Protein AF-A0A818BG20-F1 (afdb_monomer_lite)

Structure (mmCIF, N/CA/C/O backbone):
data_AF-A0A818BG20-F1
#
_entry.id   AF-A0A818BG20-F1
#
loop_
_atom_site.group_PDB
_atom_site.id
_atom_site.type_symbol
_atom_site.label_atom_id
_atom_site.label_alt_id
_atom_site.label_comp_id
_atom_site.label_asym_id
_atom_site.label_entity_id
_atom_site.label_seq_id
_atom_site.pdbx_PDB_ins_code
_atom_site.Cartn_x
_atom_site.Cartn_y
_atom_site.Cartn_z
_atom_site.occupancy
_atom_site.B_iso_or_equiv
_atom_site.auth_seq_id
_atom_site.auth_comp_id
_atom_site.auth_asym_id
_atom_site.auth_atom_id
_atom_site.pdbx_PDB_model_num
ATOM 1 N N . GLU A 1 1 ? -7.036 -12.378 -12.060 1.00 60.62 1 GLU A N 1
ATOM 2 C CA . GLU A 1 1 ? -7.408 -10.956 -12.259 1.00 60.62 1 GLU A CA 1
ATOM 3 C C . GLU A 1 1 ? -8.888 -10.679 -11.979 1.00 60.62 1 GLU A C 1
ATOM 5 O O . GLU A 1 1 ? -9.159 -9.786 -11.189 1.00 60.62 1 GLU A O 1
ATOM 10 N N . LEU A 1 2 ? -9.836 -11.477 -12.498 1.00 72.44 2 LEU A N 1
ATOM 11 C CA . LEU A 1 2 ? -11.286 -11.281 -12.281 1.00 72.44 2 LEU A CA 1
ATOM 12 C C . LEU A 1 2 ? -11.724 -11.155 -10.809 1.00 72.44 2 LEU A C 1
ATOM 14 O O . LEU A 1 2 ? -12.498 -10.261 -10.481 1.00 72.44 2 LEU A O 1
ATOM 18 N N . CYS A 1 3 ? -11.203 -11.985 -9.900 1.00 76.81 3 CYS A N 1
ATOM 19 C CA . CYS A 1 3 ? -11.599 -11.917 -8.487 1.00 76.81 3 CYS A CA 1
ATOM 20 C C . CYS A 1 3 ? -11.260 -10.563 -7.837 1.00 76.81 3 CYS A C 1
ATOM 22 O O . CYS A 1 3 ? -12.051 -10.049 -7.054 1.00 76.81 3 CYS A O 1
ATOM 24 N N . LEU A 1 4 ? -10.123 -9.952 -8.197 1.00 79.94 4 LEU A N 1
ATOM 25 C CA . LEU A 1 4 ? -9.691 -8.656 -7.652 1.00 79.94 4 LEU A CA 1
ATOM 26 C C . LEU A 1 4 ? -10.600 -7.505 -8.108 1.00 79.94 4 LEU A C 1
ATOM 28 O O . LEU A 1 4 ? -10.739 -6.513 -7.403 1.00 79.94 4 LEU A O 1
ATOM 32 N N . ALA A 1 5 ? -11.247 -7.639 -9.266 1.00 79.50 5 ALA A N 1
ATOM 33 C CA . ALA A 1 5 ? -12.202 -6.646 -9.747 1.00 79.50 5 ALA A CA 1
ATOM 34 C C . ALA A 1 5 ? -13.555 -6.728 -9.019 1.00 79.50 5 ALA A C 1
ATOM 36 O O . ALA A 1 5 ? -14.223 -5.709 -8.863 1.00 79.50 5 ALA A O 1
ATOM 37 N N . ILE A 1 6 ? -13.939 -7.928 -8.574 1.00 85.25 6 ILE A N 1
ATOM 38 C CA . ILE A 1 6 ? -15.272 -8.230 -8.038 1.00 85.25 6 ILE A CA 1
ATOM 39 C C . ILE A 1 6 ? -15.341 -8.056 -6.513 1.00 85.25 6 ILE A C 1
ATOM 41 O O . ILE A 1 6 ? -16.364 -7.610 -6.000 1.00 85.25 6 ILE A O 1
ATOM 45 N N . ILE A 1 7 ? -14.266 -8.373 -5.778 1.00 85.44 7 ILE A N 1
ATOM 46 C CA . ILE A 1 7 ? -14.226 -8.282 -4.303 1.00 85.44 7 ILE A CA 1
ATOM 47 C C . ILE A 1 7 ? -14.737 -6.926 -3.773 1.00 85.44 7 ILE 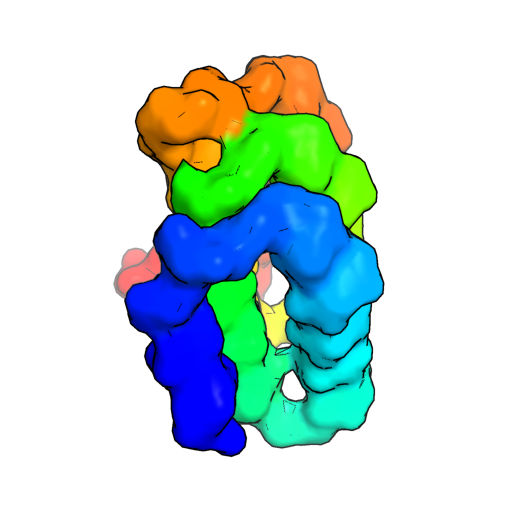A C 1
ATOM 49 O O . ILE A 1 7 ? -15.575 -6.937 -2.867 1.00 85.44 7 ILE A O 1
ATOM 53 N N . PRO A 1 8 ? -14.327 -5.765 -4.325 1.00 84.12 8 PRO A N 1
ATOM 54 C CA . PRO A 1 8 ? -14.793 -4.476 -3.824 1.00 84.12 8 PRO A CA 1
ATOM 55 C C . PRO A 1 8 ? -16.306 -4.262 -3.944 1.00 84.12 8 PRO A C 1
ATOM 57 O O . PRO A 1 8 ? -16.888 -3.573 -3.112 1.00 84.12 8 PRO A O 1
ATOM 60 N N . SER A 1 9 ? -16.968 -4.877 -4.930 1.00 86.06 9 SER A N 1
ATOM 61 C CA . SER A 1 9 ? -18.422 -4.764 -5.109 1.00 86.06 9 SER A CA 1
ATOM 62 C C . SER A 1 9 ? -19.205 -5.378 -3.949 1.00 86.06 9 SER A C 1
ATOM 64 O O . SER A 1 9 ? -20.303 -4.922 -3.645 1.00 86.06 9 SER A O 1
ATOM 66 N N . PHE A 1 10 ? -18.625 -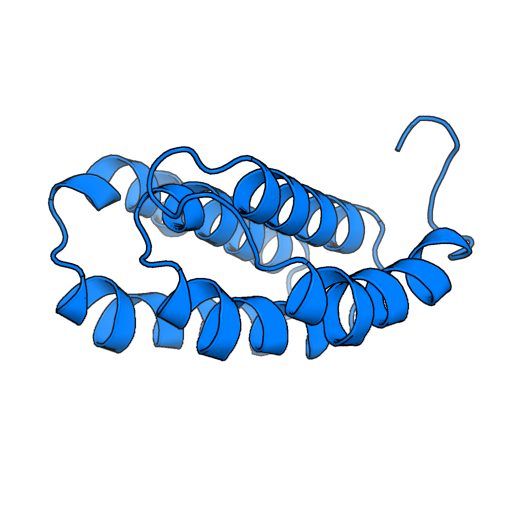6.363 -3.261 1.00 83.62 10 PHE A N 1
ATOM 67 C CA . PHE A 1 10 ? -19.229 -7.031 -2.108 1.00 83.62 10 PHE A CA 1
ATOM 68 C C . PHE A 1 10 ? -18.705 -6.512 -0.766 1.00 83.62 10 PHE A C 1
ATOM 70 O O . PHE A 1 10 ? -19.104 -7.020 0.276 1.00 83.62 10 PHE A O 1
ATOM 77 N N . ALA A 1 11 ? -17.847 -5.486 -0.760 1.00 83.62 11 ALA A N 1
ATOM 78 C CA . ALA A 1 11 ? -17.195 -4.988 0.452 1.00 83.62 11 ALA A CA 1
ATOM 79 C C . ALA A 1 11 ? -18.180 -4.566 1.551 1.00 83.62 11 ALA A C 1
ATOM 81 O O . ALA A 1 11 ? -17.914 -4.767 2.728 1.00 83.62 11 ALA A O 1
ATOM 82 N N . HIS A 1 12 ? -19.342 -4.034 1.166 1.00 81.94 12 HIS A N 1
ATOM 83 C CA . HIS A 1 12 ? -20.401 -3.621 2.087 1.00 81.94 12 HIS A CA 1
ATOM 84 C C . HIS A 1 12 ? -21.130 -4.792 2.772 1.00 81.94 12 HIS A C 1
ATOM 86 O O . HIS A 1 12 ? -21.827 -4.568 3.757 1.00 81.94 12 HIS A O 1
ATOM 92 N N . LEU A 1 13 ? -20.985 -6.019 2.258 1.00 84.56 13 LEU A N 1
ATOM 93 C CA . LEU A 1 13 ? -21.549 -7.242 2.841 1.00 84.56 13 LEU A CA 1
ATOM 94 C C . LEU A 1 13 ? -20.551 -7.977 3.744 1.00 84.56 13 LEU A C 1
ATOM 96 O O . LEU A 1 13 ? -20.919 -8.948 4.400 1.00 84.56 13 LEU A O 1
ATOM 100 N N . ILE A 1 14 ? -19.284 -7.557 3.739 1.00 84.81 14 ILE A N 1
ATOM 101 C CA . ILE A 1 14 ? -18.210 -8.174 4.513 1.00 84.81 14 ILE A CA 1
ATOM 102 C C . ILE A 1 14 ? -18.057 -7.378 5.805 1.00 84.81 14 ILE A C 1
ATOM 104 O O . ILE A 1 14 ? -17.883 -6.160 5.773 1.00 84.81 14 ILE A O 1
ATOM 108 N N . ASP A 1 15 ? -18.105 -8.059 6.946 1.00 87.00 15 ASP A N 1
ATOM 109 C CA . ASP A 1 15 ? -17.849 -7.404 8.223 1.00 87.00 15 ASP A CA 1
ATOM 110 C C . ASP A 1 15 ? -16.378 -6.952 8.351 1.00 87.00 15 ASP A C 1
ATOM 112 O O . ASP A 1 15 ? -15.460 -7.441 7.682 1.00 87.00 15 ASP A O 1
ATOM 116 N N . LEU A 1 16 ? -16.139 -5.981 9.232 1.00 82.94 16 LEU A N 1
ATOM 117 C CA . LEU A 1 16 ? -14.813 -5.387 9.426 1.00 82.94 16 LEU A CA 1
ATOM 118 C C . LEU A 1 16 ? -13.766 -6.412 9.894 1.00 82.94 16 LEU A C 1
ATOM 120 O O . LEU A 1 16 ? -12.581 -6.282 9.576 1.00 82.94 16 LEU A O 1
ATOM 124 N N . GLN A 1 17 ? -14.189 -7.447 10.620 1.00 86.69 17 GLN A N 1
ATOM 125 C CA . GLN A 1 17 ? -13.301 -8.471 11.158 1.00 86.69 17 GLN A CA 1
ATOM 126 C C . GLN A 1 17 ? -12.805 -9.400 10.041 1.00 86.69 17 GLN A C 1
ATOM 128 O O . GLN A 1 17 ? -11.601 -9.604 9.889 1.00 86.69 17 GLN A O 1
ATOM 133 N N . ALA A 1 18 ? -13.701 -9.893 9.195 1.00 87.31 18 ALA A N 1
ATOM 134 C CA . ALA A 1 18 ? -13.388 -10.666 8.005 1.00 87.31 18 ALA A CA 1
ATOM 135 C C . ALA A 1 18 ? -12.557 -9.841 7.015 1.00 87.31 18 ALA A C 1
ATOM 137 O O . ALA A 1 18 ? -11.591 -10.353 6.440 1.00 87.31 18 ALA A O 1
ATOM 138 N N . MET A 1 19 ? -12.852 -8.547 6.862 1.00 88.69 19 MET A N 1
ATOM 139 C CA . MET A 1 19 ? -12.034 -7.663 6.033 1.00 88.69 19 MET A CA 1
ATOM 140 C C . MET A 1 19 ? -10.588 -7.596 6.550 1.00 88.69 19 MET A C 1
ATOM 142 O O . MET A 1 19 ? -9.643 -7.813 5.786 1.00 88.69 19 MET A O 1
ATOM 146 N N . LYS A 1 20 ? -10.411 -7.377 7.860 1.00 86.56 20 LYS A N 1
ATOM 147 C CA . LYS A 1 20 ? -9.097 -7.261 8.504 1.00 86.56 20 LYS A CA 1
ATOM 148 C C . LYS A 1 20 ? -8.307 -8.569 8.511 1.00 86.56 20 LYS A C 1
ATOM 150 O O . LYS A 1 20 ? -7.124 -8.561 8.191 1.00 86.56 20 LYS A O 1
ATOM 155 N N . TYR A 1 21 ? -8.936 -9.678 8.889 1.00 88.44 21 TYR A N 1
ATOM 156 C CA . TYR A 1 21 ? -8.231 -10.929 9.185 1.00 88.44 21 TYR A CA 1
ATOM 157 C C . TYR A 1 21 ? -8.252 -11.943 8.039 1.00 88.44 21 TYR A C 1
ATOM 159 O O . TYR A 1 21 ? -7.396 -12.825 7.997 1.00 88.44 21 TYR A O 1
ATOM 167 N N . CYS A 1 22 ? -9.180 -11.828 7.085 1.00 88.31 22 CYS A N 1
ATOM 168 C CA . CYS A 1 22 ? -9.269 -12.753 5.953 1.00 88.31 22 CYS A CA 1
ATOM 169 C C . CYS A 1 22 ? -8.879 -12.093 4.628 1.00 88.31 22 CYS A C 1
ATOM 171 O O . CYS A 1 22 ? -8.109 -12.677 3.863 1.00 88.31 22 CYS A O 1
ATOM 173 N N . ILE A 1 23 ? -9.398 -10.896 4.339 1.00 89.31 23 ILE A N 1
ATOM 174 C CA . ILE A 1 23 ? -9.230 -10.258 3.024 1.00 89.31 23 ILE A CA 1
ATOM 175 C C . ILE A 1 23 ? -7.880 -9.543 2.910 1.00 89.31 23 ILE A C 1
ATOM 177 O O . ILE A 1 23 ? -7.109 -9.853 1.998 1.00 89.31 23 ILE A O 1
ATOM 181 N N . LEU A 1 24 ? -7.552 -8.638 3.839 1.00 89.44 24 LEU A N 1
ATOM 182 C CA . LEU A 1 24 ? -6.304 -7.866 3.787 1.00 89.44 24 LEU A CA 1
ATOM 183 C C . LEU A 1 24 ? -5.034 -8.736 3.723 1.00 89.44 24 LEU A C 1
ATOM 185 O O . LEU A 1 24 ? -4.194 -8.459 2.862 1.00 89.44 24 LEU A O 1
ATOM 189 N N . PRO A 1 25 ? -4.879 -9.820 4.513 1.00 91.19 25 PRO A N 1
ATOM 190 C CA . PRO A 1 25 ? -3.690 -10.667 4.433 1.00 91.19 25 PRO A CA 1
ATOM 191 C C . PRO A 1 25 ? -3.539 -11.344 3.068 1.00 91.19 25 PRO A C 1
ATOM 193 O O . PRO A 1 25 ? -2.425 -11.495 2.568 1.00 91.19 25 PRO A O 1
ATOM 196 N N . ARG A 1 26 ? -4.657 -11.714 2.426 1.00 91.50 26 ARG A N 1
ATOM 197 C CA . ARG A 1 26 ? -4.651 -12.319 1.086 1.00 91.50 26 ARG A CA 1
ATOM 198 C C . ARG A 1 26 ? -4.268 -11.307 0.011 1.00 91.50 26 ARG A C 1
ATOM 200 O O . ARG A 1 26 ? -3.456 -11.632 -0.848 1.00 91.50 26 ARG A O 1
ATOM 207 N N . ILE A 1 27 ? -4.801 -10.086 0.080 1.00 91.25 27 ILE A N 1
ATOM 208 C CA . ILE A 1 27 ? -4.418 -8.985 -0.820 1.00 91.25 27 ILE A CA 1
ATOM 209 C C . ILE A 1 27 ? -2.927 -8.676 -0.662 1.00 91.25 27 ILE A C 1
ATOM 211 O O . ILE A 1 27 ? -2.205 -8.613 -1.654 1.00 91.25 27 ILE A O 1
ATOM 215 N N . LYS A 1 28 ? -2.440 -8.566 0.581 1.00 90.94 28 LYS A N 1
ATOM 216 C CA . LYS A 1 28 ? -1.017 -8.372 0.880 1.00 90.94 28 LYS A CA 1
ATOM 217 C C . LYS A 1 28 ? -0.170 -9.458 0.224 1.00 90.94 28 LYS A C 1
ATOM 219 O O . LYS A 1 28 ? 0.731 -9.142 -0.546 1.00 90.94 28 LYS A O 1
ATOM 224 N N . LYS A 1 29 ? -0.513 -10.727 0.459 1.00 91.62 29 LYS A N 1
ATOM 225 C CA . LYS A 1 29 ? 0.181 -11.879 -0.126 1.00 91.62 29 LYS A CA 1
ATOM 226 C C . LYS A 1 29 ? 0.262 -11.786 -1.654 1.00 91.62 29 LYS A C 1
ATOM 228 O O . LYS A 1 29 ? 1.353 -11.858 -2.206 1.00 91.62 29 LYS A O 1
ATOM 233 N N . ILE A 1 30 ? -0.863 -11.535 -2.330 1.00 90.94 30 ILE A N 1
ATOM 234 C CA . ILE A 1 30 ? -0.908 -11.409 -3.797 1.00 90.94 30 ILE A CA 1
ATOM 235 C C . ILE A 1 30 ? -0.028 -10.251 -4.285 1.00 90.94 30 ILE A C 1
ATOM 237 O O . ILE A 1 30 ? 0.702 -10.419 -5.258 1.00 90.94 30 ILE A O 1
ATOM 241 N N . CYS A 1 31 ? -0.067 -9.097 -3.613 1.00 90.62 31 CYS A N 1
ATOM 242 C CA . CYS A 1 31 ? 0.707 -7.915 -3.998 1.00 90.62 31 CYS A CA 1
ATOM 243 C C . CYS A 1 31 ? 2.228 -8.157 -3.953 1.00 90.62 31 CYS A C 1
ATOM 245 O O . CYS A 1 31 ? 2.950 -7.657 -4.823 1.00 90.62 31 CYS A O 1
ATOM 247 N N . PHE A 1 32 ? 2.703 -8.925 -2.964 1.00 89.62 32 PHE A N 1
ATOM 248 C CA . PHE A 1 32 ? 4.125 -9.227 -2.770 1.00 89.62 32 PHE A CA 1
ATOM 249 C C . PHE A 1 32 ? 4.617 -10.436 -3.571 1.00 89.62 32 PHE A C 1
ATOM 251 O O . PHE A 1 32 ? 5.734 -10.402 -4.076 1.00 89.62 32 PHE A O 1
ATOM 258 N N . GLU A 1 33 ? 3.808 -11.486 -3.711 1.00 90.50 33 GLU A N 1
ATOM 259 C CA . GLU A 1 33 ? 4.236 -12.736 -4.358 1.00 90.50 33 GLU A CA 1
ATOM 260 C C . GLU A 1 33 ? 4.082 -12.721 -5.882 1.00 90.50 33 GLU A C 1
ATOM 262 O O . GLU A 1 33 ? 4.758 -13.476 -6.579 1.00 90.50 33 GLU A O 1
ATOM 267 N N . THR A 1 34 ? 3.199 -11.881 -6.431 1.00 89.06 34 THR A N 1
ATOM 268 C CA . THR A 1 34 ? 3.007 -11.825 -7.884 1.00 89.06 34 THR A CA 1
ATOM 269 C C . THR A 1 34 ? 4.237 -11.261 -8.596 1.00 89.06 34 THR A C 1
ATOM 271 O O . THR A 1 34 ? 4.764 -10.213 -8.217 1.00 89.06 34 THR A O 1
ATOM 274 N N . ILE A 1 35 ? 4.641 -11.910 -9.690 1.00 86.44 35 ILE A N 1
ATOM 275 C CA . ILE A 1 35 ? 5.646 -11.395 -10.635 1.00 86.44 35 ILE A CA 1
ATOM 276 C C . ILE A 1 35 ? 5.024 -10.502 -11.715 1.00 86.44 35 ILE A C 1
ATOM 278 O O . ILE A 1 35 ? 5.716 -9.713 -12.352 1.00 86.44 35 ILE A O 1
ATOM 282 N N . THR A 1 36 ? 3.709 -10.602 -11.917 1.00 91.56 36 THR A N 1
ATOM 283 C CA . THR A 1 36 ? 3.005 -9.887 -12.982 1.00 91.56 36 THR A CA 1
ATOM 284 C C . THR A 1 36 ? 2.599 -8.492 -12.518 1.00 91.56 36 THR A C 1
ATOM 286 O O . THR A 1 36 ? 1.815 -8.352 -11.571 1.00 91.56 36 THR A O 1
ATOM 289 N N . LEU A 1 37 ? 3.074 -7.464 -13.229 1.00 90.12 37 LEU A N 1
ATOM 290 C CA . LEU A 1 37 ? 2.761 -6.057 -12.963 1.00 90.12 37 LEU A CA 1
ATOM 291 C C . LEU A 1 37 ? 1.251 -5.782 -12.947 1.00 90.12 37 LEU A C 1
ATOM 293 O O . LEU A 1 37 ? 0.753 -5.160 -12.010 1.00 90.12 37 LEU A O 1
ATOM 297 N N . SER A 1 38 ? 0.510 -6.273 -13.945 1.00 91.06 38 SER A N 1
ATOM 298 C CA . SER A 1 38 ? -0.943 -6.065 -14.045 1.00 91.06 38 SER A CA 1
ATOM 299 C C . SER A 1 38 ? -1.682 -6.591 -12.816 1.00 91.06 38 SER A C 1
ATOM 301 O O . SER A 1 38 ? -2.544 -5.910 -12.266 1.00 91.06 38 SER A O 1
ATOM 303 N N . VAL A 1 39 ? -1.301 -7.774 -12.328 1.00 91.94 39 VAL A N 1
ATOM 304 C CA . VAL A 1 39 ? -1.876 -8.381 -11.124 1.00 91.94 39 VAL A CA 1
ATOM 305 C C . VAL A 1 39 ? -1.560 -7.531 -9.896 1.00 91.94 39 VAL A C 1
ATOM 307 O O . VAL A 1 39 ? -2.455 -7.302 -9.084 1.00 91.94 39 VAL A O 1
ATOM 310 N N . ARG A 1 40 ? -0.330 -7.013 -9.777 1.00 92.88 40 ARG A N 1
ATOM 311 C CA . ARG A 1 40 ? 0.065 -6.123 -8.674 1.00 92.88 40 ARG A CA 1
ATOM 312 C C . ARG A 1 40 ? -0.745 -4.828 -8.680 1.00 92.88 40 ARG A C 1
ATOM 314 O O . ARG A 1 40 ? -1.319 -4.465 -7.657 1.00 92.88 40 ARG A O 1
ATOM 321 N N . VAL A 1 41 ? -0.855 -4.167 -9.831 1.00 93.88 41 VAL A N 1
ATOM 322 C CA . VAL A 1 41 ? -1.637 -2.930 -9.990 1.00 93.88 41 VAL A CA 1
ATOM 323 C C . VAL A 1 41 ? -3.118 -3.182 -9.700 1.00 93.88 41 VAL A C 1
ATOM 325 O O . VAL A 1 41 ? -3.718 -2.460 -8.909 1.00 93.88 41 VAL A O 1
ATOM 328 N N . ASN A 1 42 ? -3.702 -4.250 -10.247 1.00 92.88 42 ASN A N 1
ATOM 329 C CA . ASN A 1 42 ? -5.095 -4.621 -9.982 1.00 92.88 42 ASN A CA 1
ATOM 330 C C . ASN A 1 42 ? -5.345 -4.948 -8.503 1.00 92.88 42 ASN A C 1
ATOM 332 O O . ASN A 1 42 ? -6.406 -4.626 -7.967 1.00 92.88 42 ASN A O 1
ATOM 336 N N . CYS A 1 43 ? -4.367 -5.547 -7.823 1.00 93.62 43 CYS A N 1
ATOM 337 C CA . CYS A 1 43 ? -4.422 -5.802 -6.388 1.00 93.62 43 CYS A CA 1
ATOM 338 C C . CYS A 1 43 ? -4.474 -4.495 -5.582 1.00 93.62 43 CYS A C 1
ATOM 340 O O . CYS A 1 43 ? -5.277 -4.371 -4.658 1.00 93.62 43 CYS A O 1
ATOM 342 N N . LEU A 1 44 ? -3.674 -3.497 -5.965 1.00 94.62 44 LEU A N 1
ATOM 343 C CA . LEU A 1 44 ? -3.677 -2.172 -5.341 1.00 94.62 44 LEU A CA 1
ATOM 344 C C . LEU A 1 44 ? -4.963 -1.393 -5.631 1.00 94.62 44 LEU A C 1
ATOM 346 O O . LEU A 1 44 ? -5.535 -0.798 -4.722 1.00 94.62 44 LEU A O 1
ATOM 350 N N . ILE A 1 45 ? -5.482 -1.455 -6.857 1.00 93.75 45 ILE A N 1
ATOM 351 C CA . ILE A 1 45 ? -6.775 -0.845 -7.203 1.00 93.75 45 ILE A CA 1
ATOM 352 C C . ILE A 1 45 ? -7.905 -1.475 -6.377 1.00 93.75 45 ILE A C 1
ATOM 354 O O . ILE A 1 45 ? -8.760 -0.759 -5.853 1.00 93.75 45 ILE A O 1
ATOM 358 N N . CYS A 1 46 ? -7.903 -2.804 -6.226 1.00 93.56 46 CYS A N 1
ATOM 359 C CA . CYS A 1 46 ? -8.840 -3.507 -5.351 1.00 93.56 46 CYS A CA 1
ATOM 360 C C . CYS A 1 46 ? -8.731 -2.993 -3.912 1.00 93.56 46 CYS A C 1
ATOM 362 O O . CYS A 1 46 ? -9.743 -2.634 -3.316 1.00 93.56 46 CYS A O 1
ATOM 364 N N . LEU A 1 47 ? -7.511 -2.913 -3.373 1.00 93.62 47 LEU A N 1
ATOM 365 C CA . LEU A 1 47 ? -7.267 -2.398 -2.028 1.00 93.62 47 LEU A CA 1
ATOM 366 C C . LEU A 1 47 ? -7.804 -0.971 -1.864 1.00 93.62 47 LEU A C 1
ATOM 368 O O . LEU A 1 47 ? -8.515 -0.712 -0.902 1.00 93.62 47 LEU A O 1
ATOM 372 N N . GLY A 1 48 ? -7.541 -0.072 -2.816 1.00 91.62 48 GLY A N 1
ATOM 373 C CA . GLY A 1 48 ? -8.010 1.316 -2.768 1.00 91.62 48 GLY A CA 1
ATOM 374 C C . GLY A 1 48 ? -9.524 1.454 -2.683 1.00 91.62 48 GLY A C 1
ATOM 375 O O . GLY A 1 48 ? -10.017 2.247 -1.889 1.00 91.62 48 GLY A O 1
ATOM 376 N N . LYS A 1 49 ? -10.269 0.627 -3.423 1.00 90.81 49 LYS A N 1
ATOM 377 C CA . LYS A 1 49 ? -11.737 0.585 -3.320 1.00 90.81 49 LYS A CA 1
ATOM 378 C C . LYS A 1 49 ? -12.212 0.047 -1.966 1.00 90.81 49 LYS A C 1
ATOM 380 O O . LYS A 1 49 ? -13.239 0.480 -1.461 1.00 90.81 49 LYS A O 1
ATOM 385 N N . LEU A 1 50 ? -11.469 -0.885 -1.366 1.00 90.06 50 LEU A N 1
ATOM 386 C CA . LEU A 1 50 ? -11.783 -1.412 -0.035 1.00 90.06 50 LEU A CA 1
ATOM 387 C C . LEU A 1 50 ? -11.474 -0.411 1.082 1.00 90.06 50 LEU A C 1
ATOM 389 O O . LEU A 1 50 ? -12.155 -0.445 2.103 1.00 90.06 50 LEU A O 1
ATOM 393 N N . VAL A 1 51 ? -10.510 0.499 0.903 1.00 89.50 51 VAL A N 1
ATOM 394 C CA . VAL A 1 51 ? -10.134 1.495 1.925 1.00 89.50 51 VAL A CA 1
ATOM 395 C C . VAL A 1 51 ? -11.322 2.339 2.395 1.00 89.50 51 VAL A C 1
ATOM 397 O O . VAL A 1 51 ? -11.404 2.643 3.581 1.00 89.50 51 VAL A O 1
ATOM 400 N N . GLU A 1 52 ? -12.283 2.659 1.526 1.00 85.94 52 GLU A N 1
ATOM 401 C CA . GLU A 1 52 ? -13.493 3.409 1.911 1.00 85.94 52 GLU A CA 1
ATOM 402 C C . GLU A 1 52 ? -14.398 2.654 2.897 1.00 85.94 52 GLU A C 1
ATOM 404 O O . GLU A 1 52 ? -15.191 3.261 3.619 1.00 85.94 52 GLU A O 1
ATOM 409 N N . SER A 1 53 ? -14.282 1.325 2.935 1.00 85.00 53 SER A N 1
ATOM 410 C CA . SER A 1 53 ? -15.020 0.452 3.851 1.00 85.00 53 SER A CA 1
ATOM 411 C C . SER A 1 53 ? -14.256 0.118 5.137 1.00 85.00 53 SER A C 1
ATOM 413 O O . SER A 1 53 ? -14.821 -0.535 6.009 1.00 85.00 53 SER A O 1
ATOM 415 N N . LEU A 1 54 ? -12.999 0.557 5.270 1.00 86.62 54 LEU A N 1
ATOM 416 C CA . LEU A 1 54 ? -12.145 0.252 6.419 1.00 86.62 54 LEU A CA 1
ATOM 417 C C . LEU A 1 54 ? -12.198 1.332 7.500 1.00 86.62 54 LEU A C 1
ATOM 419 O O . LEU A 1 54 ? -12.276 2.531 7.221 1.00 86.62 54 LEU A O 1
ATOM 423 N N . ASP A 1 55 ? -12.027 0.895 8.746 1.00 87.31 55 ASP A N 1
ATOM 424 C CA . ASP A 1 55 ? -11.789 1.800 9.861 1.00 87.31 55 ASP A CA 1
ATOM 425 C C . ASP A 1 55 ? -10.418 2.464 9.776 1.00 87.31 55 ASP A C 1
ATOM 427 O O . ASP A 1 55 ? -9.417 1.885 9.341 1.00 87.31 55 ASP A O 1
ATOM 431 N N . LYS A 1 56 ? -10.363 3.679 10.317 1.00 86.62 56 LYS A N 1
ATOM 432 C CA . LYS A 1 56 ? -9.167 4.519 10.382 1.00 86.62 56 LYS A 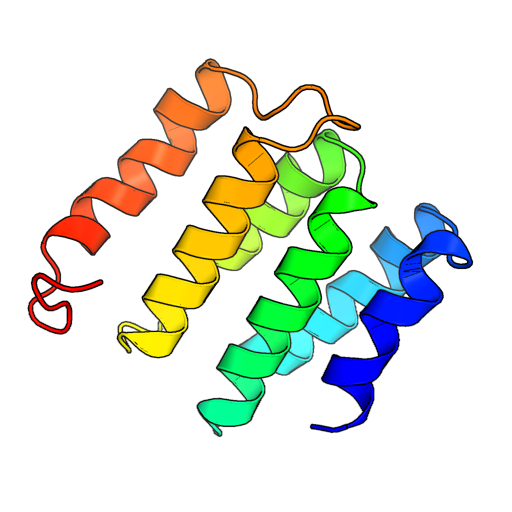CA 1
ATOM 433 C C . LYS A 1 56 ? -7.928 3.786 10.906 1.00 86.62 56 LYS A C 1
ATOM 435 O O . LYS A 1 56 ? -6.854 3.913 10.327 1.00 86.62 56 LYS A O 1
ATOM 440 N N . TRP A 1 57 ? -8.075 3.020 11.984 1.00 88.50 57 TRP A N 1
ATOM 441 C CA . TRP A 1 57 ? -6.968 2.297 12.616 1.00 88.50 57 TRP A CA 1
ATOM 442 C C . TRP A 1 57 ? -6.381 1.226 11.700 1.00 88.50 57 TRP A C 1
ATOM 444 O O . TRP A 1 57 ? -5.169 1.128 11.568 1.00 88.50 57 TRP A O 1
ATOM 454 N N . ILE A 1 58 ? -7.232 0.494 10.975 1.00 89.44 58 ILE A N 1
ATOM 455 C CA . ILE A 1 58 ? -6.784 -0.521 10.013 1.00 89.44 58 ILE A CA 1
ATOM 456 C C . ILE A 1 58 ? -6.006 0.142 8.872 1.00 89.44 58 ILE A C 1
ATOM 458 O O . ILE A 1 58 ? -4.971 -0.363 8.445 1.00 89.44 58 ILE A O 1
ATOM 462 N N . ILE A 1 59 ? -6.464 1.303 8.398 1.00 91.31 59 ILE A N 1
ATOM 463 C CA . ILE A 1 59 ? -5.749 2.049 7.359 1.00 91.31 59 ILE A CA 1
ATOM 464 C C . ILE A 1 59 ? -4.350 2.447 7.854 1.00 91.31 59 ILE A C 1
ATOM 466 O O . ILE A 1 59 ? -3.365 2.285 7.136 1.00 91.31 59 ILE A O 1
ATOM 470 N N . ILE A 1 60 ? -4.256 2.945 9.085 1.00 91.31 60 ILE A N 1
ATOM 471 C CA . ILE A 1 60 ? -3.009 3.441 9.672 1.00 91.31 60 ILE A CA 1
ATOM 472 C C . ILE A 1 60 ? -2.015 2.312 9.981 1.00 91.31 60 ILE A C 1
ATOM 474 O O . ILE A 1 60 ? -0.816 2.484 9.743 1.00 91.31 60 ILE A O 1
ATOM 478 N N . ASP A 1 61 ? -2.493 1.188 10.510 1.00 90.94 61 ASP A N 1
ATOM 479 C CA . ASP A 1 61 ? -1.638 0.118 11.035 1.00 90.94 61 ASP A CA 1
ATOM 480 C C . ASP A 1 61 ? -1.351 -0.981 10.007 1.00 90.94 61 ASP A C 1
ATOM 482 O O . ASP A 1 61 ? -0.289 -1.592 10.049 1.00 90.94 61 ASP A O 1
ATOM 486 N N . GLU A 1 62 ? -2.251 -1.206 9.046 1.00 90.94 62 GLU A N 1
ATOM 487 C CA . GLU A 1 62 ? -2.100 -2.271 8.046 1.00 90.94 62 GLU A CA 1
ATOM 488 C C . GLU A 1 62 ? -1.868 -1.714 6.641 1.00 90.94 62 GLU A C 1
ATOM 490 O O . GLU A 1 62 ? -0.907 -2.093 5.969 1.00 90.94 62 GLU A O 1
ATOM 495 N N . VAL A 1 63 ? -2.727 -0.795 6.182 1.00 92.75 63 VAL A N 1
ATOM 496 C CA . VAL A 1 63 ? -2.697 -0.330 4.785 1.00 92.75 63 VAL A CA 1
ATOM 497 C C . VAL A 1 63 ? -1.481 0.553 4.522 1.00 92.75 63 VAL A C 1
ATOM 499 O O . VAL A 1 63 ? -0.738 0.278 3.586 1.00 92.75 63 VAL A O 1
ATOM 502 N N . ILE A 1 64 ? -1.233 1.584 5.337 1.00 92.69 64 ILE A N 1
ATOM 503 C CA . ILE A 1 64 ? -0.084 2.485 5.138 1.00 92.69 64 ILE A CA 1
ATOM 504 C C . ILE A 1 64 ? 1.247 1.706 5.149 1.00 92.69 64 ILE A C 1
ATOM 506 O O . ILE A 1 64 ? 2.005 1.854 4.187 1.00 92.69 64 ILE A O 1
ATOM 510 N N . PRO A 1 65 ? 1.535 0.832 6.137 1.00 93.12 65 PRO A N 1
ATOM 511 C CA . PRO A 1 65 ? 2.768 0.041 6.126 1.00 93.12 65 PRO A CA 1
ATOM 512 C C . PRO A 1 65 ? 2.863 -0.929 4.943 1.00 93.12 65 PRO A C 1
ATOM 514 O O . PRO A 1 65 ? 3.955 -1.164 4.420 1.00 93.12 65 PRO A O 1
ATOM 517 N N . LEU A 1 66 ? 1.734 -1.478 4.477 1.00 93.31 66 LEU A N 1
ATOM 518 C CA . LEU A 1 66 ? 1.695 -2.289 3.260 1.00 93.31 66 LEU A CA 1
ATOM 519 C C . LEU A 1 66 ? 2.131 -1.476 2.038 1.00 93.31 66 LEU A C 1
ATOM 521 O O . LEU A 1 66 ? 2.970 -1.949 1.281 1.00 93.31 66 LEU A O 1
ATOM 525 N N . LEU A 1 67 ? 1.619 -0.255 1.858 1.00 93.25 67 LEU A N 1
ATOM 526 C CA . LEU A 1 67 ? 2.005 0.595 0.723 1.00 93.25 67 LEU A CA 1
ATOM 527 C C . LEU A 1 67 ? 3.490 0.969 0.766 1.00 93.25 67 LEU A C 1
ATOM 529 O O . LEU A 1 67 ? 4.160 0.941 -0.262 1.00 93.25 67 LEU A O 1
ATOM 533 N N . GLN A 1 68 ? 4.007 1.271 1.959 1.00 91.62 68 GLN A N 1
ATOM 534 C CA . GLN A 1 68 ? 5.406 1.656 2.164 1.00 91.62 68 GLN A CA 1
ATOM 535 C C . GLN A 1 68 ? 6.403 0.515 1.917 1.00 91.62 68 GLN A C 1
ATOM 537 O O . GLN A 1 68 ? 7.568 0.776 1.630 1.00 91.62 68 GLN A O 1
ATOM 542 N N . SER A 1 69 ? 5.965 -0.741 2.027 1.00 91.25 69 SER A N 1
ATOM 5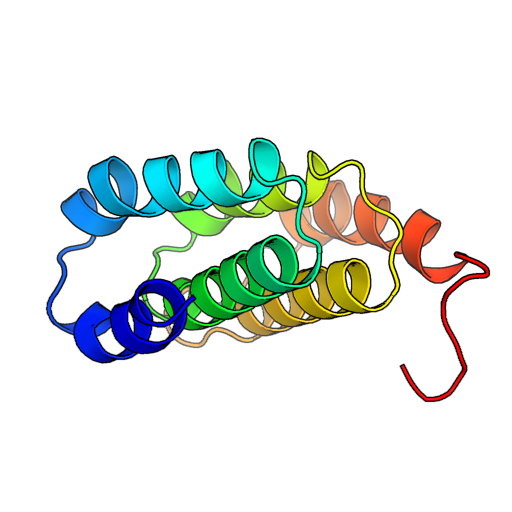43 C CA . SER A 1 69 ? 6.831 -1.917 1.874 1.00 91.25 69 SER A CA 1
ATOM 544 C C . SER A 1 69 ? 6.917 -2.44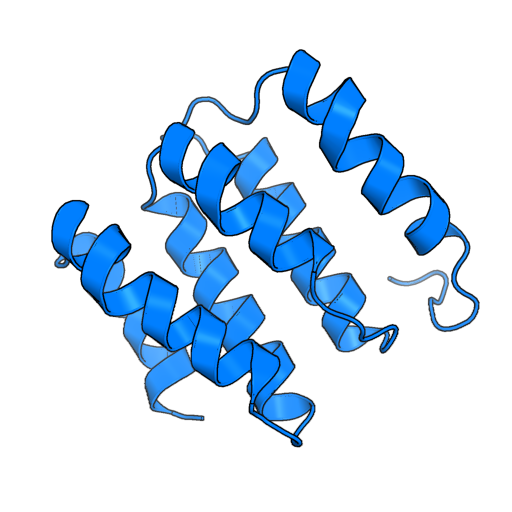5 0.440 1.00 91.25 69 SER A C 1
ATOM 546 O O . SER A 1 69 ? 7.725 -3.333 0.180 1.00 91.25 69 SER A O 1
ATOM 548 N N . ILE A 1 70 ? 6.135 -1.910 -0.504 1.00 90.38 70 ILE A N 1
ATOM 549 C CA . ILE A 1 70 ? 6.160 -2.341 -1.909 1.00 90.38 70 ILE A CA 1
ATOM 550 C C . ILE A 1 70 ? 7.447 -1.835 -2.586 1.00 90.38 70 ILE A C 1
ATOM 552 O O . ILE A 1 70 ? 7.621 -0.625 -2.728 1.00 90.38 70 ILE A O 1
ATOM 556 N N . PRO A 1 71 ? 8.334 -2.722 -3.080 1.00 83.69 71 PRO A N 1
ATOM 557 C CA . PRO A 1 71 ? 9.627 -2.321 -3.638 1.00 83.69 71 PRO A CA 1
ATOM 558 C C . PRO A 1 71 ? 9.571 -1.930 -5.129 1.00 83.69 71 PRO A C 1
ATOM 560 O O . PRO A 1 71 ? 10.608 -1.877 -5.783 1.00 83.69 71 PRO A O 1
ATOM 563 N N . SER A 1 72 ? 8.385 -1.686 -5.701 1.00 85.75 72 SER A N 1
ATOM 564 C CA . SER A 1 72 ? 8.234 -1.343 -7.126 1.00 85.75 72 SER A CA 1
ATOM 565 C C . SER A 1 72 ? 8.169 0.172 -7.346 1.00 85.75 72 SER A C 1
ATOM 567 O O . SER A 1 72 ? 7.465 0.889 -6.636 1.00 85.75 72 SER A O 1
ATOM 569 N N . ARG A 1 73 ? 8.899 0.636 -8.370 1.00 85.50 73 ARG A N 1
ATOM 570 C CA . ARG A 1 73 ? 8.963 2.034 -8.840 1.00 85.50 73 ARG A CA 1
ATOM 571 C C . ARG A 1 73 ? 8.315 2.232 -10.212 1.00 85.50 73 ARG A C 1
ATOM 573 O O . ARG A 1 73 ? 8.544 3.230 -10.892 1.00 85.50 73 ARG A O 1
ATOM 580 N N . GLU A 1 74 ? 7.510 1.262 -10.635 1.00 89.81 74 GLU A N 1
ATOM 581 C CA . GLU A 1 74 ? 6.790 1.331 -11.902 1.00 89.81 74 GLU A CA 1
ATOM 582 C C . GLU A 1 74 ? 5.680 2.390 -11.808 1.00 89.81 74 GLU A C 1
ATOM 584 O O . GLU A 1 74 ? 4.929 2.388 -10.827 1.00 89.81 74 GLU A O 1
ATOM 589 N N . PRO A 1 75 ? 5.499 3.257 -12.821 1.00 89.50 75 PRO A N 1
ATOM 590 C CA . PRO A 1 75 ? 4.565 4.381 -12.731 1.00 89.50 75 PRO A CA 1
ATOM 591 C C . PRO A 1 75 ? 3.136 3.953 -12.393 1.00 89.50 75 PRO A C 1
ATOM 593 O O . PRO A 1 75 ? 2.470 4.587 -11.584 1.00 89.50 75 PRO A O 1
ATOM 596 N N . ALA A 1 76 ? 2.668 2.832 -12.948 1.00 91.44 76 ALA A N 1
ATOM 597 C CA . ALA A 1 76 ? 1.339 2.299 -12.654 1.00 91.44 76 ALA A CA 1
ATOM 598 C C . ALA A 1 76 ? 1.169 1.888 -11.178 1.00 91.44 76 ALA A C 1
ATOM 600 O O . ALA A 1 76 ? 0.095 2.067 -10.605 1.00 91.44 76 ALA A O 1
ATOM 601 N N . VAL A 1 77 ? 2.227 1.363 -10.550 1.00 93.12 77 VAL A N 1
ATOM 602 C CA . VAL A 1 77 ? 2.226 0.993 -9.127 1.00 93.12 77 VAL A CA 1
ATOM 603 C C . VAL A 1 77 ? 2.251 2.246 -8.261 1.00 93.12 77 VAL A C 1
ATOM 605 O O . VAL A 1 77 ? 1.442 2.360 -7.342 1.00 93.12 77 VAL A O 1
ATOM 608 N N . LEU A 1 78 ? 3.115 3.209 -8.592 1.00 92.19 78 LEU A N 1
ATOM 609 C CA . LEU A 1 78 ? 3.202 4.488 -7.885 1.00 92.19 78 LEU A CA 1
ATOM 610 C C . LEU A 1 78 ? 1.869 5.248 -7.935 1.00 92.19 78 LEU A C 1
ATOM 612 O O . LEU A 1 78 ? 1.382 5.706 -6.904 1.00 92.19 78 LEU A O 1
ATOM 616 N N . MET A 1 79 ? 1.218 5.291 -9.100 1.00 92.06 79 MET A N 1
ATOM 617 C CA . MET A 1 79 ? -0.100 5.910 -9.258 1.00 92.06 79 MET A CA 1
ATOM 618 C C . MET A 1 79 ? -1.194 5.186 -8.476 1.00 92.06 79 MET A C 1
ATOM 620 O O . MET A 1 79 ? -2.058 5.836 -7.886 1.00 92.06 79 MET A O 1
ATOM 624 N N . ALA A 1 80 ? -1.156 3.853 -8.416 1.00 93.75 80 ALA A N 1
ATOM 625 C CA . ALA A 1 80 ? -2.092 3.101 -7.589 1.00 93.75 80 ALA A CA 1
ATOM 626 C C . ALA A 1 80 ? -1.893 3.417 -6.095 1.00 93.75 80 ALA A C 1
ATOM 628 O O . ALA A 1 80 ? -2.868 3.683 -5.396 1.00 93.75 80 ALA A O 1
ATOM 629 N N . ILE A 1 81 ? -0.644 3.469 -5.616 1.00 93.62 81 ILE A N 1
ATOM 630 C CA . ILE A 1 81 ? -0.307 3.853 -4.236 1.00 93.62 81 ILE A CA 1
ATOM 631 C C . ILE A 1 81 ? -0.812 5.270 -3.919 1.00 93.62 81 ILE A C 1
ATOM 633 O O . ILE A 1 81 ? -1.480 5.471 -2.903 1.00 93.62 81 ILE A O 1
ATOM 637 N N . LEU A 1 82 ? -0.549 6.239 -4.802 1.00 91.81 82 LEU A N 1
ATOM 638 C CA . LEU A 1 82 ? -1.025 7.620 -4.664 1.00 91.81 82 LEU A CA 1
ATOM 639 C C . LEU A 1 82 ? -2.553 7.694 -4.611 1.00 91.81 82 LEU A C 1
ATOM 641 O O . LEU A 1 82 ? -3.107 8.391 -3.760 1.00 91.81 82 LEU A O 1
ATOM 645 N N . GLY A 1 83 ? -3.241 6.942 -5.473 1.00 92.38 83 GLY A N 1
ATOM 646 C CA . GLY A 1 83 ? -4.698 6.844 -5.472 1.00 92.38 83 GLY A CA 1
ATOM 647 C C . GLY A 1 83 ? -5.247 6.338 -4.138 1.00 92.38 83 GLY A C 1
ATOM 648 O O . GLY A 1 83 ? -6.175 6.933 -3.592 1.00 92.38 83 GLY A O 1
ATOM 649 N N . ILE A 1 84 ? -4.637 5.296 -3.567 1.00 93.75 84 ILE A N 1
ATOM 650 C CA . ILE A 1 84 ? -5.034 4.754 -2.259 1.00 93.75 84 ILE A CA 1
ATOM 651 C C . ILE A 1 84 ? -4.825 5.794 -1.154 1.00 93.75 84 ILE A C 1
ATOM 653 O O . ILE A 1 84 ? -5.712 5.991 -0.326 1.00 93.75 84 ILE A O 1
ATOM 657 N N . ILE A 1 85 ? -3.682 6.488 -1.148 1.00 91.50 85 ILE A N 1
ATOM 658 C CA . ILE A 1 85 ? -3.391 7.530 -0.154 1.00 91.50 85 ILE A CA 1
ATOM 659 C C . ILE A 1 85 ? -4.386 8.688 -0.274 1.00 91.50 85 ILE A C 1
ATOM 661 O O . ILE A 1 85 ? -4.913 9.145 0.739 1.00 91.50 85 ILE A O 1
ATOM 665 N N . LYS A 1 86 ? -4.711 9.121 -1.496 1.00 90.56 86 LYS A N 1
ATOM 666 C CA . LYS A 1 86 ? -5.721 10.156 -1.745 1.00 90.56 86 LYS A CA 1
ATOM 667 C C . LYS A 1 86 ? -7.085 9.753 -1.183 1.00 90.56 86 LYS A C 1
ATOM 669 O O . LYS A 1 86 ? -7.697 10.533 -0.459 1.00 90.56 86 LYS A O 1
ATOM 674 N N . VAL A 1 87 ? -7.535 8.527 -1.456 1.00 90.56 87 VAL A N 1
ATOM 675 C CA . VAL A 1 87 ? -8.796 7.998 -0.909 1.00 90.56 87 VAL A CA 1
ATOM 676 C C . VAL A 1 87 ? -8.743 7.927 0.618 1.00 90.56 87 VAL A C 1
ATOM 678 O O . VAL A 1 87 ? -9.672 8.376 1.282 1.00 90.56 87 VAL A O 1
ATOM 681 N N . ALA A 1 88 ? -7.640 7.452 1.201 1.00 89.38 88 ALA A N 1
ATOM 682 C CA . ALA A 1 88 ? -7.463 7.405 2.653 1.00 89.38 88 ALA A CA 1
ATOM 683 C C . ALA A 1 88 ? -7.522 8.799 3.307 1.00 89.38 88 ALA A C 1
ATOM 685 O O . ALA A 1 88 ? -8.034 8.941 4.417 1.00 89.38 88 ALA A O 1
ATOM 686 N N . MET A 1 89 ? -7.027 9.834 2.623 1.00 85.75 89 MET A N 1
ATOM 687 C CA . MET A 1 89 ? -7.096 11.226 3.077 1.00 85.75 89 MET A CA 1
ATOM 688 C C . MET A 1 89 ? -8.501 11.825 2.954 1.00 85.75 89 MET A C 1
ATOM 690 O O . MET A 1 89 ? -8.898 12.601 3.820 1.00 85.75 89 MET A O 1
ATOM 694 N N . SER A 1 90 ? -9.243 11.478 1.899 1.00 80.56 90 SER A N 1
ATOM 695 C CA . SER A 1 90 ? -10.573 12.030 1.600 1.00 80.56 90 SER A CA 1
ATOM 696 C C . SER A 1 90 ? -11.746 11.209 2.150 1.00 80.56 90 SER A C 1
ATOM 698 O O . SER A 1 90 ? -12.887 11.659 2.060 1.00 80.56 90 SER A O 1
ATOM 700 N N . SER A 1 91 ? -11.499 10.017 2.703 1.00 73.50 91 SER A N 1
ATOM 701 C CA . SER A 1 91 ? -12.555 9.092 3.130 1.00 73.50 91 SER A CA 1
ATOM 702 C C . SER A 1 91 ? -13.469 9.706 4.196 1.00 73.50 91 SER A C 1
ATOM 704 O O . SER A 1 91 ? -13.047 10.023 5.313 1.00 73.50 91 SER A O 1
ATOM 706 N N . SER A 1 92 ? -14.755 9.837 3.852 1.00 58.75 92 SER A N 1
ATOM 707 C CA . SER A 1 92 ? -15.782 10.429 4.717 1.00 58.75 92 SER A CA 1
ATOM 708 C C . SER A 1 92 ? -16.141 9.552 5.922 1.00 58.75 92 SER A C 1
ATOM 710 O O . SER A 1 92 ? -16.567 10.086 6.941 1.00 58.75 92 SER A O 1
ATOM 712 N N . LYS A 1 93 ? -15.951 8.224 5.841 1.00 61.50 93 LYS A N 1
ATOM 713 C CA . LYS A 1 93 ? -16.263 7.282 6.937 1.00 61.50 93 LYS A CA 1
ATOM 714 C C . LYS A 1 93 ? -15.220 7.282 8.053 1.00 61.50 93 LYS A C 1
ATOM 716 O O . LYS A 1 93 ? -15.581 7.183 9.219 1.00 61.50 93 LYS A O 1
ATOM 721 N N . SER A 1 94 ? -13.937 7.399 7.715 1.00 59.38 94 SER A N 1
ATOM 722 C CA . SER A 1 94 ? -12.841 7.359 8.694 1.00 59.38 94 SER A CA 1
ATOM 723 C C . SER A 1 94 ? -12.448 8.743 9.228 1.00 59.38 94 SER A C 1
ATOM 725 O O . SER A 1 94 ? -11.577 8.840 10.095 1.00 59.38 94 SER A O 1
ATOM 727 N N . GLY A 1 95 ? -13.078 9.817 8.729 1.00 66.56 95 GLY A N 1
ATOM 728 C CA . GLY A 1 95 ? -12.723 11.199 9.068 1.00 66.56 95 GLY A CA 1
ATOM 729 C C . GLY A 1 95 ? -11.328 11.602 8.574 1.00 66.56 95 GLY A C 1
ATOM 730 O O . GLY A 1 95 ? -10.724 12.518 9.134 1.00 66.56 95 GLY A O 1
ATOM 731 N N . GLY A 1 96 ? -10.804 10.896 7.566 1.00 78.12 96 GLY A N 1
ATOM 732 C CA . GLY A 1 96 ? -9.454 11.072 7.040 1.00 78.12 96 GLY A CA 1
ATOM 733 C C . GLY A 1 96 ? -8.325 10.641 7.991 1.00 78.12 96 GLY A C 1
ATOM 734 O O . GLY A 1 96 ? -8.514 10.251 9.151 1.00 78.12 96 GLY A O 1
ATOM 735 N N . LEU A 1 97 ? -7.095 10.715 7.482 1.00 86.38 97 LEU A N 1
ATOM 736 C CA . LEU A 1 97 ? -5.887 10.415 8.253 1.00 86.38 97 LEU A CA 1
ATOM 737 C C . LEU A 1 97 ? -5.542 11.554 9.237 1.00 86.38 97 LEU A C 1
ATOM 739 O O . LEU A 1 97 ? -5.690 12.728 8.891 1.00 86.38 97 LEU A O 1
ATOM 743 N N . PRO A 1 98 ? -5.039 11.253 10.454 1.00 88.62 98 PRO A N 1
ATOM 744 C CA . PRO A 1 98 ? -4.561 12.281 11.376 1.00 88.62 98 PRO A CA 1
ATOM 745 C C . PRO A 1 98 ? -3.407 13.081 10.769 1.00 88.62 98 PRO A C 1
ATOM 747 O O . PRO A 1 98 ? -2.530 12.512 10.117 1.00 88.62 98 PRO A O 1
ATOM 750 N N . ARG A 1 99 ? -3.348 14.383 11.074 1.00 87.44 99 ARG A N 1
ATOM 751 C CA . ARG A 1 99 ? -2.257 15.271 10.630 1.00 87.44 99 ARG A CA 1
ATOM 752 C C . ARG A 1 99 ? -0.877 14.753 11.034 1.00 87.44 99 ARG A C 1
ATOM 754 O O . ARG A 1 99 ? 0.058 14.845 10.250 1.00 87.44 99 ARG A O 1
ATOM 761 N N . GLU A 1 100 ? -0.772 14.158 12.217 1.00 90.88 100 GLU A N 1
ATOM 762 C CA . GLU A 1 100 ? 0.461 13.536 12.700 1.00 90.88 100 GLU A CA 1
ATOM 763 C C . GLU A 1 100 ? 0.916 12.379 11.801 1.00 90.88 100 GLU A C 1
ATOM 765 O O . GLU A 1 100 ? 2.075 12.336 11.398 1.00 90.88 100 GLU A O 1
ATOM 770 N N . ILE A 1 101 ? 0.006 11.481 11.408 1.00 91.81 101 ILE A N 1
ATOM 771 C CA . ILE A 1 101 ? 0.321 10.363 10.503 1.00 91.81 101 ILE A CA 1
ATOM 772 C C . ILE A 1 101 ? 0.709 10.875 9.116 1.00 91.81 101 ILE A C 1
ATOM 774 O O . ILE A 1 101 ? 1.628 10.341 8.491 1.00 91.81 101 ILE A O 1
ATOM 778 N N . LEU A 1 102 ? 0.048 11.934 8.643 1.00 89.75 102 LEU A N 1
ATOM 779 C CA . LEU A 1 102 ? 0.413 12.572 7.384 1.00 89.75 102 LEU A CA 1
ATOM 780 C C . LEU A 1 102 ? 1.839 13.127 7.434 1.00 89.75 102 LEU A C 1
ATOM 782 O O . LEU A 1 102 ? 2.636 12.820 6.553 1.00 89.75 102 LEU A O 1
ATOM 786 N N . ALA A 1 103 ? 2.174 13.880 8.482 1.00 90.88 103 ALA A N 1
ATOM 787 C CA . ALA A 1 103 ? 3.478 14.515 8.639 1.00 90.88 103 ALA A CA 1
ATOM 788 C C . ALA A 1 103 ? 4.623 13.517 8.868 1.00 90.88 103 ALA A C 1
ATOM 790 O O . ALA A 1 103 ? 5.723 13.725 8.367 1.00 90.88 103 ALA A O 1
ATOM 791 N N . THR A 1 104 ? 4.373 12.436 9.609 1.00 92.19 104 THR A N 1
ATOM 792 C CA . THR A 1 104 ? 5.428 11.510 10.061 1.00 92.19 104 THR A CA 1
ATOM 793 C C . THR A 1 104 ? 5.589 10.273 9.186 1.00 92.19 104 THR A C 1
ATOM 795 O O . THR A 1 104 ? 6.668 9.687 9.167 1.00 92.19 104 THR A O 1
ATOM 798 N N . ARG A 1 105 ? 4.545 9.856 8.455 1.00 90.88 105 ARG A N 1
ATOM 799 C CA . ARG A 1 105 ? 4.572 8.622 7.651 1.00 90.88 105 ARG A CA 1
ATOM 800 C C . ARG A 1 105 ? 4.265 8.850 6.181 1.00 90.88 105 ARG A C 1
ATOM 802 O O . ARG A 1 105 ? 5.027 8.396 5.332 1.00 90.88 105 ARG A O 1
ATOM 809 N N . VAL A 1 106 ? 3.170 9.541 5.867 1.00 91.62 106 VAL A N 1
ATOM 810 C CA . VAL A 1 106 ? 2.709 9.661 4.473 1.00 91.62 106 VAL A CA 1
ATOM 811 C C . VAL A 1 106 ? 3.591 10.616 3.673 1.00 91.62 106 VAL A C 1
ATOM 813 O O . VAL A 1 106 ? 4.117 10.224 2.638 1.00 91.62 106 VAL A O 1
ATOM 816 N N . ILE A 1 107 ? 3.801 11.844 4.152 1.00 92.25 107 ILE A N 1
ATOM 817 C CA . ILE A 1 107 ? 4.613 12.847 3.449 1.00 92.25 107 ILE A CA 1
ATOM 818 C C . ILE A 1 107 ? 6.063 12.366 3.273 1.00 92.25 107 ILE A C 1
ATOM 820 O O . ILE A 1 107 ? 6.528 12.372 2.133 1.00 92.25 107 ILE A O 1
ATOM 824 N N . PRO A 1 108 ? 6.767 11.869 4.313 1.00 93.75 108 PRO A N 1
ATOM 825 C CA . PRO A 1 108 ? 8.137 11.378 4.151 1.00 93.75 108 PRO A CA 1
ATOM 826 C C . PRO A 1 108 ? 8.262 10.224 3.153 1.00 93.75 108 PRO A C 1
ATOM 828 O O . PRO A 1 108 ? 9.291 10.090 2.500 1.00 93.75 108 PRO A O 1
ATOM 831 N N . PHE A 1 109 ? 7.215 9.409 3.006 1.00 91.69 109 PHE A N 1
ATOM 832 C CA . PHE A 1 109 ? 7.165 8.349 2.003 1.00 91.69 109 PHE A CA 1
ATOM 833 C C . PHE A 1 109 ? 6.917 8.881 0.584 1.00 91.69 109 PHE A C 1
ATOM 835 O O . PHE A 1 109 ? 7.532 8.402 -0.365 1.00 91.69 109 PHE A O 1
ATOM 842 N N . LEU A 1 110 ? 6.045 9.880 0.423 1.00 90.75 110 LEU A N 1
ATOM 843 C CA . LEU A 1 110 ? 5.682 10.422 -0.889 1.00 90.75 110 LEU A CA 1
ATOM 844 C C . LEU A 1 110 ? 6.742 11.342 -1.497 1.00 90.75 110 LEU A C 1
ATOM 846 O O . LEU A 1 110 ? 6.915 11.343 -2.713 1.00 90.75 110 LEU A O 1
ATOM 850 N N . VAL A 1 111 ? 7.464 12.109 -0.679 1.00 92.06 111 VAL A N 1
ATOM 851 C CA . VAL A 1 111 ? 8.510 13.033 -1.150 1.00 92.06 111 VAL A CA 1
ATOM 852 C C . VAL A 1 111 ? 9.543 12.348 -2.060 1.00 92.06 111 VAL A C 1
ATOM 854 O O . VAL A 1 111 ? 9.704 12.807 -3.190 1.00 92.06 111 VAL A O 1
ATOM 857 N N . PRO A 1 112 ? 10.201 11.237 -1.678 1.00 88.88 112 PRO A N 1
ATOM 858 C CA . PRO A 1 112 ? 11.161 10.575 -2.562 1.00 88.88 112 PRO A CA 1
ATOM 859 C C . PRO A 1 112 ? 10.516 9.943 -3.805 1.00 88.88 112 PRO A C 1
ATOM 861 O O . PRO A 1 112 ? 11.210 9.710 -4.787 1.00 88.88 112 PRO A O 1
ATOM 864 N N . ILE A 1 113 ? 9.211 9.658 -3.786 1.00 87.38 113 ILE A N 1
ATOM 865 C CA . ILE A 1 113 ? 8.481 9.136 -4.952 1.00 87.38 113 ILE A CA 1
ATOM 866 C C . ILE A 1 113 ? 8.186 10.260 -5.950 1.00 87.38 113 ILE A C 1
ATOM 868 O O . ILE A 1 113 ? 8.230 10.034 -7.152 1.00 87.38 113 ILE A O 1
ATOM 872 N N . SER A 1 114 ? 7.933 11.481 -5.471 1.00 85.00 114 SER A N 1
ATOM 873 C CA . SER A 1 114 ? 7.606 12.634 -6.324 1.00 85.00 114 SER A CA 1
ATOM 874 C C . SER A 1 114 ? 8.728 13.069 -7.271 1.00 85.00 114 SER A C 1
ATOM 876 O O . SER A 1 114 ? 8.469 13.780 -8.235 1.00 85.00 114 SER A O 1
ATOM 878 N N . ILE A 1 115 ? 9.961 12.627 -7.016 1.00 86.94 115 ILE A N 1
ATOM 879 C CA . ILE A 1 115 ? 11.136 12.911 -7.849 1.00 86.94 115 ILE A CA 1
ATOM 880 C C . ILE A 1 115 ? 11.545 11.719 -8.729 1.00 86.94 115 ILE A C 1
ATOM 882 O O . ILE A 1 115 ? 12.601 11.758 -9.360 1.00 86.94 115 ILE A O 1
ATOM 886 N N . GLU A 1 116 ? 10.749 10.644 -8.757 1.00 84.31 116 GLU A N 1
ATOM 887 C CA . GLU A 1 116 ? 11.034 9.474 -9.588 1.00 84.31 116 GLU A CA 1
ATOM 888 C C . GLU A 1 116 ? 10.974 9.816 -11.076 1.00 84.31 116 GLU A C 1
ATOM 890 O O . GLU A 1 116 ? 9.973 10.311 -11.589 1.00 84.31 116 GLU A O 1
ATOM 895 N N . THR A 1 117 ? 12.045 9.470 -11.790 1.00 80.00 117 THR A N 1
ATOM 896 C CA . THR A 1 117 ? 12.199 9.744 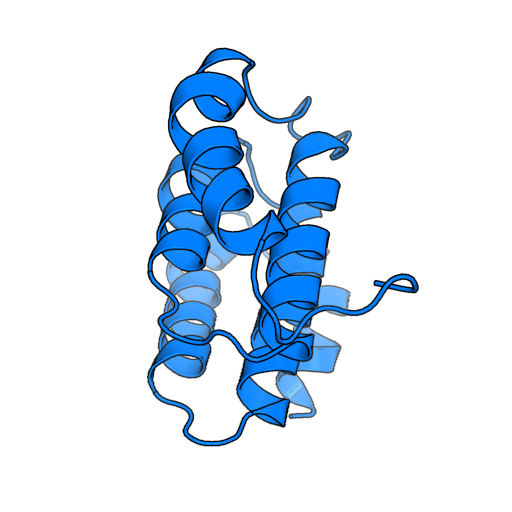-13.233 1.00 80.00 117 THR A CA 1
ATOM 897 C C . THR A 1 117 ? 11.216 8.976 -14.115 1.00 80.00 117 THR A C 1
ATOM 899 O O . THR A 1 117 ? 11.051 9.302 -15.288 1.00 80.00 117 THR A O 1
ATOM 902 N N . SER A 1 118 ? 10.564 7.951 -13.563 1.00 81.06 118 SER A N 1
ATOM 903 C CA . SER A 1 118 ? 9.555 7.159 -14.261 1.00 81.06 118 SER A CA 1
ATOM 904 C C . SER A 1 118 ? 8.205 7.885 -14.376 1.00 81.06 118 SER A C 1
ATOM 906 O O . SER A 1 118 ? 7.375 7.490 -15.197 1.00 81.06 118 SER A O 1
ATOM 908 N N . LEU A 1 119 ? 7.984 8.948 -13.593 1.00 79.19 119 LEU A N 1
ATOM 909 C CA . LEU A 1 119 ? 6.763 9.751 -13.615 1.00 79.19 119 LEU A CA 1
ATOM 910 C C . LEU A 1 119 ? 6.825 10.835 -14.699 1.00 79.19 119 LEU A C 1
ATOM 912 O O . LEU A 1 119 ? 7.869 11.436 -14.949 1.00 79.19 119 LEU A O 1
ATOM 916 N N . ASN A 1 120 ? 5.688 11.103 -15.341 1.00 80.31 120 ASN A N 1
ATOM 917 C CA . ASN A 1 120 ? 5.540 12.187 -16.315 1.00 80.31 120 ASN A CA 1
ATOM 918 C C . ASN A 1 120 ? 4.575 13.276 -15.819 1.00 80.31 120 ASN A C 1
ATOM 920 O O . ASN A 1 120 ? 3.833 13.069 -14.870 1.00 80.31 120 ASN A O 1
ATOM 924 N N . LEU A 1 121 ? 4.556 14.428 -16.497 1.00 71.81 121 LEU A N 1
ATOM 925 C CA . LEU A 1 121 ? 3.763 15.604 -16.101 1.00 71.81 121 LEU A CA 1
ATOM 926 C C . LEU A 1 121 ? 2.237 15.386 -16.073 1.00 71.81 121 LEU A C 1
ATOM 928 O O . LEU A 1 121 ? 1.529 16.200 -15.490 1.00 71.81 121 LEU A O 1
ATOM 932 N N . ASN A 1 122 ? 1.725 14.341 -16.729 1.00 74.00 122 ASN A N 1
ATOM 933 C CA . ASN A 1 122 ? 0.291 14.030 -16.765 1.00 74.00 122 ASN A CA 1
ATOM 934 C C . ASN A 1 122 ? -0.143 13.066 -15.647 1.00 74.00 122 ASN A C 1
ATOM 936 O O . ASN A 1 122 ? -1.321 12.706 -15.585 1.00 74.00 122 ASN A O 1
ATOM 940 N N . GLN A 1 123 ? 0.797 12.604 -14.821 1.00 58.09 123 GLN A N 1
ATOM 941 C CA . GLN A 1 123 ? 0.574 11.728 -13.670 1.00 58.09 123 GLN A CA 1
ATOM 942 C C . GLN A 1 123 ? 0.581 12.545 -12.380 1.00 58.09 123 GLN A C 1
ATOM 944 O O . GLN A 1 123 ? -0.301 12.275 -11.535 1.00 58.09 123 GLN A O 1
#

Secondary structure (DSSP, 8-state):
-HHHHHGGGGGGGS-HHHIIIIIHHHHHHHHHH---HHHHHHHHHHHHHHHTTS-HHHIIIIIHHHHHT-----HHHHHHHHHHHHHHHH-TTTT---HHHIIIIIHHHHHHHHT-TT--TT-

Foldseek 3Di:
DVVLVCVLVCLVVDDQVCCQPPVLVVLLCQLPVDPDPVSNLSSLLSVLSNLLVYEQVCCLPRVLVSLLPRPDLAPSSLVSSVSSQVCQQVRPVRVHHDPCCCVPRVVVSVVVSVPDPNDDPVD

pLDDT: mean 86.97, std 7.64, range [58.09, 94.62]

Sequence (123 aa):
ELCLAIIPSFAHLIDLQAMKYCILPRIKKICFETITLSVRVNCLICLGKLVESLDKWIIIDEVIPLLQSIPSREPAVLMAILGIIKVAMSSSKSGGLPREILATRVIPFLVPISIETSLNLNQ

Radius of gyration: 14.0 Å; chains: 1; bounding box: 34×28×30 Å